Protein AF-K9WZH9-F1 (afdb_monomer_lite)

Foldseek 3Di:
DQLLLQLLLLLLCVLLVVPPDCCVPPQLVVLSVQLLVCCCVPPVVLSVVSNVLSVDPPNQSVNSSVSLVVVCVVDVSSVVSSSSSSVVQVVDVVSVVVSVVVVVVSVCVPDDDDDDPPDDDPPDDD

Radius of gyration: 16.04 Å; chains: 1; bounding box: 48×29×48 Å

Organism: NCBI:txid56107

Secondary structure (DSSP, 8-state):
--HHHHHHHHHHHHHTT--TTGGG-HHHHHHHHHHHHHHHHH-HHHHHHHHHHHS-TTS-HHHHHHHHHHHHHH-HHHHHHHHHHHHHHHHSHHHHHHHHHHHHHHHHTTS-S-------------

Sequence (126 aa):
MEPLTAGAIAFTIWLGGKILDWSTDKAFDTASERVMQLLKQKSPDTAKALTAAAEREDIGEAVLVEEVKKAAATDPDIQAAVEALGQTVNQNPELEKQLTTVIENWKGINIKGGINTFNNSPITFN

pLDDT: mean 75.27, std 16.5, range [32.91, 92.38]

Structure (mmCIF, N/CA/C/O backbone):
data_AF-K9WZH9-F1
#
_entry.id   AF-K9WZH9-F1
#
loop_
_atom_site.group_PDB
_atom_site.id
_atom_site.type_symbol
_atom_site.label_atom_id
_atom_site.label_alt_id
_atom_site.label_comp_id
_atom_site.label_asym_id
_atom_site.label_entity_id
_atom_site.label_seq_id
_atom_site.pdbx_PDB_ins_code
_atom_site.Cartn_x
_atom_site.Cartn_y
_atom_site.Cartn_z
_atom_site.occupancy
_atom_site.B_iso_or_equiv
_atom_site.auth_seq_id
_atom_site.auth_comp_id
_atom_site.auth_asym_id
_atom_site.auth_atom_id
_atom_site.pdbx_PDB_model_num
ATOM 1 N N . MET A 1 1 ? -3.745 3.220 -12.167 1.00 74.69 1 MET A N 1
ATOM 2 C CA . MET A 1 1 ? -4.075 1.885 -11.581 1.00 74.69 1 MET A CA 1
ATOM 3 C C . MET A 1 1 ? -5.178 2.025 -10.524 1.00 74.69 1 MET A C 1
ATOM 5 O O . MET A 1 1 ? -5.372 3.139 -10.052 1.00 74.69 1 MET A O 1
ATOM 9 N N . GLU A 1 2 ? -5.902 0.964 -10.125 1.00 88.62 2 GLU A N 1
ATOM 10 C CA . GLU A 1 2 ? -6.791 1.050 -8.944 1.00 88.62 2 GLU A CA 1
ATOM 11 C C . GLU A 1 2 ? -5.989 1.440 -7.685 1.00 88.62 2 GLU A C 1
ATOM 13 O O . GLU A 1 2 ? -4.941 0.830 -7.454 1.00 88.62 2 GLU A O 1
ATOM 18 N N . PRO A 1 3 ? -6.454 2.399 -6.857 1.00 86.62 3 PRO A N 1
ATOM 19 C CA . PRO A 1 3 ? -5.699 2.882 -5.697 1.00 86.62 3 PRO A CA 1
ATOM 20 C C . PRO A 1 3 ? -5.340 1.773 -4.708 1.00 86.62 3 PRO A C 1
ATOM 22 O O . PRO A 1 3 ? -4.196 1.679 -4.285 1.00 86.62 3 PRO A O 1
ATOM 25 N N . LEU A 1 4 ? -6.274 0.871 -4.397 1.00 88.38 4 LEU A N 1
ATOM 26 C CA . LEU A 1 4 ? -6.009 -0.240 -3.482 1.00 88.38 4 LEU A CA 1
ATOM 27 C C . LEU A 1 4 ? -4.904 -1.171 -4.008 1.00 88.38 4 LEU A C 1
ATOM 29 O O . LEU A 1 4 ? -4.035 -1.602 -3.257 1.00 88.38 4 LEU A O 1
ATOM 33 N N . THR A 1 5 ? -4.916 -1.462 -5.311 1.00 87.44 5 THR A N 1
ATOM 34 C CA . THR A 1 5 ? -3.906 -2.317 -5.948 1.00 87.44 5 THR A CA 1
ATOM 35 C C . THR A 1 5 ? -2.549 -1.614 -6.007 1.00 87.44 5 THR A C 1
ATOM 37 O O . THR A 1 5 ? -1.542 -2.224 -5.658 1.00 87.44 5 THR A O 1
ATOM 40 N N . ALA A 1 6 ? -2.517 -0.330 -6.377 1.00 88.50 6 ALA A N 1
ATOM 41 C CA . ALA A 1 6 ? -1.289 0.463 -6.389 1.00 88.50 6 ALA A CA 1
ATOM 42 C C . ALA A 1 6 ? -0.667 0.553 -4.990 1.00 88.50 6 ALA A C 1
ATOM 44 O O . ALA A 1 6 ? 0.526 0.313 -4.825 1.00 88.50 6 ALA A O 1
ATOM 45 N N . GLY A 1 7 ? -1.495 0.821 -3.981 1.00 88.69 7 GLY A N 1
ATOM 46 C CA . GLY A 1 7 ? -1.080 0.897 -2.589 1.00 88.69 7 GLY A CA 1
ATOM 47 C C . GLY A 1 7 ? -0.602 -0.436 -2.035 1.00 88.69 7 GLY A C 1
ATOM 48 O O . GLY A 1 7 ? 0.410 -0.468 -1.350 1.00 88.69 7 GLY A O 1
ATOM 49 N N . ALA A 1 8 ? -1.265 -1.550 -2.355 1.00 89.25 8 ALA A N 1
ATOM 50 C CA . ALA A 1 8 ? -0.831 -2.865 -1.887 1.00 89.25 8 ALA A CA 1
ATOM 51 C C . ALA A 1 8 ? 0.537 -3.249 -2.469 1.00 89.25 8 ALA A C 1
ATOM 53 O O . ALA A 1 8 ? 1.418 -3.687 -1.737 1.00 89.25 8 ALA A O 1
ATOM 54 N N . ILE A 1 9 ? 0.736 -3.017 -3.769 1.00 86.50 9 ILE A N 1
ATOM 55 C CA . ILE A 1 9 ? 2.011 -3.260 -4.453 1.00 86.50 9 ILE A CA 1
ATOM 56 C C . ILE A 1 9 ? 3.104 -2.362 -3.876 1.00 86.50 9 ILE A C 1
ATOM 58 O O . ILE A 1 9 ? 4.174 -2.849 -3.518 1.00 86.50 9 ILE A O 1
ATOM 62 N N . ALA A 1 10 ? 2.826 -1.067 -3.732 1.00 86.38 10 ALA A N 1
ATOM 63 C CA . ALA A 1 10 ? 3.760 -0.124 -3.139 1.00 86.38 10 ALA A CA 1
ATOM 64 C C . ALA A 1 10 ? 4.091 -0.501 -1.683 1.00 86.38 10 ALA A C 1
ATOM 66 O O . ALA A 1 10 ? 5.244 -0.561 -1.281 1.00 86.38 10 ALA A O 1
ATOM 67 N N . PHE A 1 11 ? 3.117 -0.886 -0.875 1.00 88.31 11 PHE A N 1
ATOM 68 C CA . PHE A 1 11 ? 3.411 -1.333 0.479 1.00 88.31 11 PHE A CA 1
ATOM 69 C C . PHE A 1 11 ? 4.297 -2.591 0.494 1.00 88.31 11 PHE A C 1
ATOM 71 O O . PHE A 1 11 ? 5.262 -2.660 1.250 1.00 88.31 11 PHE A O 1
ATOM 78 N N . THR A 1 12 ? 4.043 -3.564 -0.385 1.00 84.81 12 THR A N 1
ATOM 79 C CA . THR A 1 12 ? 4.868 -4.775 -0.506 1.00 84.81 12 THR A CA 1
ATOM 80 C C . THR A 1 12 ? 6.312 -4.477 -0.911 1.00 84.81 12 THR A C 1
ATOM 82 O O . THR A 1 12 ? 7.236 -5.018 -0.306 1.00 84.81 12 THR A O 1
ATOM 85 N N . ILE A 1 13 ? 6.529 -3.620 -1.912 1.00 79.75 13 ILE A N 1
ATOM 86 C CA . ILE A 1 13 ? 7.887 -3.248 -2.335 1.00 79.75 13 ILE A CA 1
ATOM 87 C C . ILE A 1 13 ? 8.584 -2.485 -1.190 1.00 79.75 13 ILE A C 1
ATOM 89 O O . ILE A 1 13 ? 9.766 -2.731 -0.947 1.00 79.75 13 ILE A O 1
ATOM 93 N N . TRP A 1 14 ? 7.848 -1.652 -0.431 1.00 83.25 14 TRP A N 1
ATOM 94 C CA . TRP A 1 14 ? 8.348 -0.950 0.764 1.00 83.25 14 TRP A CA 1
ATOM 95 C C . TRP A 1 14 ? 8.838 -1.904 1.839 1.00 83.25 14 TRP A C 1
ATOM 97 O O . TRP A 1 14 ? 9.961 -1.765 2.321 1.00 83.25 14 TRP A O 1
ATOM 107 N N . LEU A 1 15 ? 8.053 -2.938 2.130 1.00 80.31 15 LEU A N 1
ATOM 108 C CA . LEU A 1 15 ? 8.447 -3.980 3.072 1.00 80.31 15 LEU A CA 1
ATOM 109 C C . LEU A 1 15 ? 9.697 -4.743 2.638 1.00 80.31 15 LEU A C 1
ATOM 111 O O . LEU A 1 15 ? 10.517 -5.084 3.484 1.00 80.31 15 LEU A O 1
ATOM 115 N N . GLY A 1 16 ? 9.849 -4.995 1.338 1.00 75.38 16 GLY A N 1
ATOM 116 C CA . GLY A 1 16 ? 11.018 -5.678 0.786 1.00 75.38 16 GLY A CA 1
ATOM 117 C C . GLY A 1 16 ? 12.281 -4.813 0.703 1.00 75.38 16 GLY A C 1
ATOM 118 O O . GLY A 1 16 ? 13.306 -5.301 0.235 1.00 75.38 16 GLY A O 1
ATOM 119 N N . GLY A 1 17 ? 12.226 -3.528 1.078 1.00 70.81 17 GLY A N 1
ATOM 120 C CA . GLY A 1 17 ? 13.379 -2.619 1.053 1.00 70.81 17 GLY A CA 1
ATOM 121 C C . GLY A 1 17 ? 13.975 -2.362 -0.340 1.00 70.81 17 GLY A C 1
ATOM 122 O O . GLY A 1 17 ? 15.058 -1.792 -0.449 1.00 70.81 17 GLY A O 1
ATOM 123 N N . LYS A 1 18 ? 13.292 -2.754 -1.424 1.00 65.12 18 LYS A N 1
ATOM 124 C CA . LYS A 1 18 ? 13.807 -2.739 -2.813 1.00 65.12 18 LYS A CA 1
ATOM 125 C C . LYS A 1 18 ? 13.919 -1.349 -3.455 1.00 65.12 18 LYS A C 1
ATOM 127 O O . LYS A 1 18 ? 13.977 -1.229 -4.676 1.00 65.12 18 LYS A O 1
ATOM 132 N N . ILE A 1 19 ? 13.826 -0.285 -2.670 1.00 61.78 19 ILE A N 1
ATOM 133 C CA . ILE A 1 19 ? 13.227 0.941 -3.179 1.00 61.78 19 ILE A CA 1
ATOM 134 C C . ILE A 1 19 ? 13.767 2.138 -2.394 1.00 61.78 19 ILE A C 1
ATOM 136 O O . ILE A 1 19 ? 13.144 2.710 -1.511 1.00 61.78 19 ILE A O 1
ATOM 140 N N . LEU A 1 20 ? 15.029 2.451 -2.699 1.00 53.09 20 LEU A N 1
ATOM 141 C CA . LEU A 1 20 ? 15.783 3.552 -2.094 1.00 53.09 20 LEU A CA 1
ATOM 142 C C . LEU A 1 20 ? 15.333 4.943 -2.587 1.00 53.09 20 LEU A C 1
ATOM 144 O O . LEU A 1 20 ? 15.572 5.919 -1.885 1.00 53.09 20 LEU A O 1
ATOM 148 N N . ASP A 1 21 ? 14.706 5.060 -3.766 1.00 60.97 21 ASP A N 1
ATOM 149 C CA . ASP A 1 21 ? 14.412 6.373 -4.377 1.00 60.97 21 ASP A CA 1
ATOM 150 C C . ASP A 1 21 ? 13.100 7.008 -3.881 1.00 60.97 21 ASP A C 1
ATOM 152 O O . ASP A 1 21 ? 13.069 8.168 -3.482 1.00 60.97 21 ASP A O 1
ATOM 156 N N . TRP A 1 22 ? 12.007 6.253 -3.829 1.00 63.72 22 TRP A N 1
ATOM 157 C CA . TRP A 1 22 ? 10.686 6.732 -3.388 1.00 63.72 22 TRP A CA 1
ATOM 158 C C . TRP A 1 22 ? 10.515 6.948 -1.863 1.00 63.72 22 TRP A C 1
ATOM 160 O O . TRP A 1 22 ? 9.613 7.669 -1.450 1.00 63.72 22 TRP A O 1
ATOM 170 N N . SER A 1 23 ? 11.379 6.367 -1.017 1.00 55.59 23 SER A N 1
ATOM 171 C CA . SER A 1 23 ? 11.328 6.445 0.451 1.00 55.59 23 SER A CA 1
ATOM 172 C C . SER A 1 23 ? 11.907 7.769 0.939 1.00 55.59 23 SER A C 1
ATOM 174 O O . SER A 1 23 ? 11.891 8.086 2.122 1.00 55.59 23 SER A O 1
ATOM 176 N N . THR A 1 24 ? 12.436 8.573 0.014 1.00 62.62 24 THR A N 1
ATOM 177 C CA . THR A 1 24 ? 12.754 9.975 0.263 1.00 62.62 24 THR A CA 1
ATOM 178 C C . THR A 1 24 ? 11.492 10.846 0.320 1.00 62.62 24 THR A C 1
ATOM 180 O O . THR A 1 24 ? 11.540 11.942 0.889 1.00 62.62 24 THR A O 1
ATOM 183 N N . ASP A 1 25 ? 10.347 10.366 -0.189 1.00 72.50 25 ASP A N 1
ATOM 184 C CA . ASP A 1 25 ? 9.062 11.044 -0.048 1.00 72.50 25 ASP A CA 1
ATOM 185 C C . ASP A 1 25 ? 8.460 10.768 1.340 1.00 72.50 25 ASP A C 1
ATOM 187 O O . ASP A 1 25 ? 7.934 9.694 1.638 1.00 72.50 25 ASP A O 1
ATOM 191 N N . LYS A 1 26 ? 8.510 11.783 2.210 1.00 77.50 26 LYS A N 1
ATOM 192 C CA . LYS A 1 26 ? 7.967 11.701 3.574 1.00 77.50 26 LYS A CA 1
ATOM 193 C C . LYS A 1 26 ? 6.484 11.339 3.613 1.00 77.50 26 LYS A C 1
ATOM 195 O O . LYS A 1 26 ? 6.051 10.734 4.594 1.00 77.50 26 LYS A O 1
ATOM 200 N N . ALA A 1 27 ? 5.696 11.740 2.614 1.00 80.38 27 ALA A N 1
ATOM 201 C CA . ALA A 1 27 ? 4.274 11.417 2.579 1.00 80.38 27 ALA A CA 1
ATOM 202 C C . ALA A 1 27 ? 4.070 9.924 2.304 1.00 80.38 27 ALA A C 1
ATOM 204 O O . ALA A 1 27 ? 3.218 9.295 2.933 1.00 80.38 27 ALA A O 1
ATOM 205 N N . PHE A 1 28 ? 4.897 9.353 1.427 1.00 81.81 28 PHE A N 1
ATOM 206 C CA . PHE A 1 28 ? 4.903 7.924 1.144 1.00 81.81 28 PHE A CA 1
ATOM 207 C C . PHE A 1 28 ? 5.345 7.097 2.359 1.00 81.81 28 PHE A C 1
ATOM 209 O O . PHE A 1 28 ? 4.658 6.143 2.733 1.00 81.81 28 PHE A O 1
ATOM 216 N N . ASP A 1 29 ? 6.434 7.495 3.021 1.00 81.94 29 ASP A N 1
ATOM 217 C CA . ASP A 1 29 ? 6.931 6.809 4.221 1.00 81.94 29 ASP A CA 1
ATOM 218 C C . ASP A 1 29 ? 5.908 6.872 5.363 1.00 81.94 29 ASP A C 1
ATOM 220 O O . ASP A 1 29 ? 5.554 5.845 5.939 1.00 81.94 29 ASP A O 1
ATOM 224 N N . THR A 1 30 ? 5.329 8.049 5.623 1.00 85.69 30 THR A N 1
ATOM 225 C CA . THR A 1 30 ? 4.302 8.214 6.669 1.00 85.69 30 THR A CA 1
ATOM 226 C C . THR A 1 30 ? 3.065 7.356 6.384 1.00 85.69 30 THR A C 1
ATOM 228 O O . THR A 1 30 ? 2.506 6.738 7.293 1.00 85.69 30 THR A O 1
ATOM 231 N N . ALA A 1 31 ? 2.620 7.300 5.125 1.00 85.88 31 ALA A N 1
ATOM 232 C CA . ALA A 1 31 ? 1.481 6.478 4.728 1.00 85.88 31 ALA A CA 1
ATOM 233 C C . ALA A 1 31 ? 1.788 4.976 4.870 1.00 85.88 31 ALA A C 1
ATOM 235 O O . ALA A 1 31 ? 0.964 4.228 5.399 1.00 85.88 31 ALA A O 1
ATOM 236 N N . SER A 1 32 ? 2.988 4.543 4.482 1.00 85.38 32 SER A N 1
ATOM 237 C CA . SER A 1 32 ? 3.436 3.151 4.610 1.00 85.38 32 SER A CA 1
ATOM 238 C C . SER A 1 32 ? 3.564 2.725 6.075 1.00 85.38 32 SER A C 1
ATOM 240 O O . SER A 1 32 ? 3.042 1.679 6.475 1.00 85.38 32 SER A O 1
ATOM 242 N N . GLU A 1 33 ? 4.161 3.568 6.920 1.00 87.44 33 GLU A N 1
ATOM 243 C CA . GLU A 1 33 ? 4.214 3.349 8.365 1.00 87.44 33 GLU A CA 1
ATOM 244 C C . GLU A 1 33 ? 2.814 3.260 8.973 1.00 87.44 33 GLU A C 1
ATOM 246 O O . GLU A 1 33 ? 2.565 2.417 9.839 1.00 87.44 33 GLU A O 1
ATOM 251 N N . ARG A 1 34 ? 1.870 4.086 8.504 1.00 88.69 34 ARG A N 1
ATOM 252 C CA . ARG A 1 34 ? 0.485 4.051 8.978 1.00 88.69 34 ARG A CA 1
ATOM 253 C C . ARG A 1 34 ? -0.197 2.725 8.650 1.00 88.69 34 ARG A C 1
ATOM 255 O O . ARG A 1 34 ? -0.852 2.169 9.535 1.00 88.69 34 ARG A O 1
ATOM 262 N N . VAL A 1 35 ? -0.012 2.197 7.437 1.00 88.31 35 VAL A N 1
ATOM 263 C CA . VAL A 1 35 ? -0.505 0.864 7.045 1.00 88.31 35 VAL A CA 1
ATOM 264 C C . VAL A 1 35 ? 0.092 -0.208 7.960 1.00 88.31 35 VAL A C 1
ATOM 266 O O . VAL A 1 35 ? -0.645 -1.015 8.526 1.00 88.31 35 VAL A O 1
ATOM 269 N N . MET A 1 36 ? 1.408 -0.176 8.194 1.00 89.06 36 MET A N 1
ATOM 270 C CA . MET A 1 36 ? 2.083 -1.127 9.083 1.00 89.06 36 MET A CA 1
ATOM 271 C C . MET A 1 36 ? 1.599 -1.034 10.539 1.00 89.06 36 MET A C 1
ATOM 273 O O . MET A 1 36 ? 1.421 -2.055 11.203 1.00 89.06 36 MET A O 1
ATOM 277 N N . GLN A 1 37 ? 1.368 0.171 11.062 1.00 90.81 37 GLN A N 1
ATOM 278 C CA . GLN A 1 37 ? 0.828 0.355 12.411 1.00 90.81 37 GLN A CA 1
ATOM 279 C C . GLN A 1 37 ? -0.590 -0.204 12.537 1.00 90.81 37 GLN A C 1
ATOM 281 O O . GLN A 1 37 ? -0.886 -0.887 13.518 1.00 90.81 37 GLN A O 1
ATOM 286 N N . LEU A 1 38 ? -1.452 0.050 11.549 1.00 90.38 38 LEU A N 1
ATOM 287 C CA . LEU A 1 38 ? -2.812 -0.489 11.527 1.00 90.38 38 LEU A CA 1
ATOM 288 C C . LEU A 1 38 ? -2.802 -2.013 11.443 1.00 90.38 38 LEU A C 1
ATOM 290 O O . LEU A 1 38 ? -3.497 -2.661 12.221 1.00 90.38 38 LEU A O 1
ATOM 294 N N . LEU A 1 39 ? -1.945 -2.588 10.595 1.00 88.25 39 LEU A N 1
ATOM 295 C CA . LEU A 1 39 ? -1.724 -4.030 10.548 1.00 88.25 39 LEU A CA 1
ATOM 296 C C . LEU A 1 39 ? -1.278 -4.560 11.913 1.00 88.25 39 LEU A C 1
ATOM 298 O O . LEU A 1 39 ? -1.888 -5.483 12.428 1.00 88.25 39 LEU A O 1
ATOM 302 N N . LYS A 1 40 ? -0.289 -3.951 12.575 1.00 89.31 40 LYS A N 1
ATOM 303 C CA . LYS A 1 40 ? 0.147 -4.389 13.916 1.00 89.31 40 LYS A CA 1
ATOM 304 C C . LYS A 1 40 ? -0.955 -4.288 14.975 1.00 89.31 40 LYS A C 1
ATOM 306 O O . LYS A 1 40 ? -0.982 -5.102 15.894 1.00 89.31 40 LYS A O 1
ATOM 311 N N . GLN A 1 41 ? -1.840 -3.300 14.866 1.00 90.06 41 GLN A N 1
ATOM 312 C CA . GLN A 1 41 ? -2.901 -3.049 15.840 1.00 90.06 41 GLN A CA 1
ATOM 313 C C . GLN A 1 41 ? -4.129 -3.944 15.629 1.00 90.06 41 GLN A C 1
ATOM 315 O O . GLN A 1 41 ? -4.723 -4.406 16.602 1.00 90.06 41 GLN A O 1
ATOM 320 N N . LYS A 1 42 ? -4.533 -4.154 14.374 1.00 87.06 42 LYS A N 1
ATOM 321 C CA . LYS A 1 42 ? -5.786 -4.828 13.996 1.00 87.06 42 LYS A CA 1
ATOM 322 C C . LYS A 1 42 ? -5.570 -6.258 13.503 1.00 87.06 42 LYS A C 1
ATOM 324 O O . LYS A 1 42 ? -6.443 -7.104 13.667 1.00 87.06 42 LYS A O 1
ATOM 329 N N . SER A 1 43 ? -4.409 -6.537 12.920 1.00 83.94 43 SER A N 1
ATOM 330 C CA . SER A 1 43 ? -4.063 -7.824 12.305 1.00 83.94 43 SER A CA 1
ATOM 331 C C . SER A 1 43 ? -2.593 -8.186 12.581 1.00 83.94 43 SER A C 1
ATOM 333 O O . SER A 1 43 ? -1.788 -8.290 11.650 1.00 83.94 43 SER A O 1
ATOM 335 N N . PRO A 1 44 ? -2.203 -8.350 13.863 1.00 84.00 44 PRO A N 1
ATOM 336 C CA . PRO A 1 44 ? -0.809 -8.566 14.255 1.00 84.00 44 PRO A CA 1
ATOM 337 C C . PRO A 1 44 ? -0.197 -9.819 13.619 1.00 84.00 44 PRO A C 1
ATOM 339 O O . PRO A 1 44 ? 1.002 -9.836 13.338 1.00 84.00 44 PRO A O 1
ATOM 342 N N . ASP A 1 45 ? -1.003 -10.850 13.364 1.00 83.75 45 ASP A N 1
ATOM 343 C CA . ASP A 1 45 ? -0.576 -12.057 12.655 1.00 83.75 45 ASP A CA 1
ATOM 344 C C . ASP A 1 45 ? -0.236 -11.762 11.192 1.00 83.75 45 ASP A C 1
ATOM 346 O O . ASP A 1 45 ? 0.821 -12.173 10.716 1.00 83.75 45 ASP A O 1
ATOM 350 N N . THR A 1 46 ? -1.060 -10.965 10.504 1.00 83.44 46 THR A N 1
ATOM 351 C CA . THR A 1 46 ? -0.789 -10.515 9.132 1.00 83.44 46 THR A CA 1
ATOM 352 C C . THR A 1 46 ? 0.439 -9.617 9.076 1.00 83.44 46 THR A C 1
ATOM 354 O O . THR A 1 46 ? 1.271 -9.796 8.197 1.00 83.44 46 THR A O 1
ATOM 357 N N . ALA A 1 47 ? 0.618 -8.707 10.041 1.00 86.25 47 ALA A N 1
ATOM 358 C CA . ALA A 1 47 ? 1.817 -7.873 10.129 1.00 86.25 47 ALA A CA 1
ATOM 359 C C . ALA A 1 47 ? 3.094 -8.722 10.251 1.00 86.25 47 ALA A C 1
ATOM 361 O O . ALA A 1 47 ? 4.063 -8.490 9.532 1.00 86.25 47 ALA A O 1
ATOM 362 N N . LYS A 1 48 ? 3.083 -9.738 11.126 1.00 84.50 48 LYS A N 1
ATOM 363 C CA . LYS A 1 48 ? 4.208 -10.672 11.283 1.00 84.50 48 LYS A CA 1
ATOM 364 C C . LYS A 1 48 ? 4.444 -11.498 10.025 1.00 84.50 48 LYS A C 1
ATOM 366 O O . LYS A 1 48 ? 5.594 -11.654 9.631 1.00 84.50 48 LYS A O 1
ATOM 371 N N . ALA A 1 49 ? 3.380 -12.010 9.408 1.00 82.88 49 ALA A N 1
ATOM 372 C CA . ALA A 1 49 ? 3.472 -12.779 8.174 1.00 82.88 49 ALA A CA 1
ATOM 373 C C . ALA A 1 49 ? 4.065 -11.934 7.040 1.00 82.88 49 ALA A C 1
ATOM 375 O O . ALA A 1 49 ? 4.974 -12.398 6.368 1.00 82.88 49 ALA A O 1
ATOM 376 N N . LEU A 1 50 ? 3.624 -10.681 6.892 1.00 82.00 50 LEU A N 1
ATOM 377 C CA . LEU A 1 50 ? 4.142 -9.720 5.917 1.00 82.00 50 LEU A CA 1
ATOM 378 C C . LEU A 1 50 ? 5.618 -9.398 6.139 1.00 82.00 5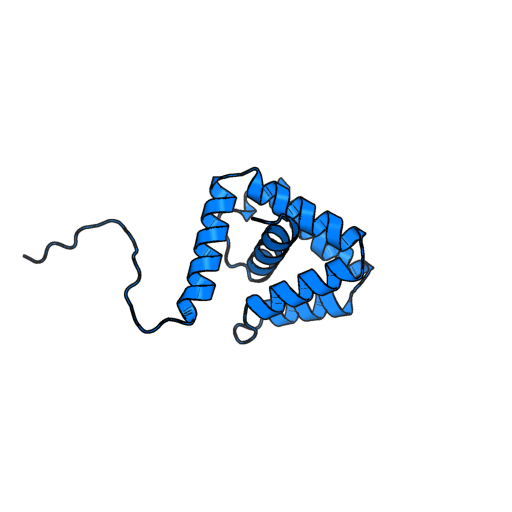0 LEU A C 1
ATOM 380 O O . LEU A 1 50 ? 6.383 -9.432 5.184 1.00 82.00 50 LEU A O 1
ATOM 384 N N . THR A 1 51 ? 6.036 -9.118 7.377 1.00 80.38 51 THR A N 1
ATOM 385 C CA . THR A 1 51 ? 7.452 -8.861 7.680 1.00 80.38 51 THR A CA 1
ATOM 386 C C . THR A 1 51 ? 8.306 -10.101 7.425 1.00 80.38 51 THR A C 1
ATOM 388 O O . THR A 1 51 ? 9.287 -10.019 6.696 1.00 80.38 51 THR A O 1
ATOM 391 N N . ALA A 1 52 ? 7.893 -11.263 7.936 1.00 79.56 52 ALA A N 1
ATOM 392 C CA . ALA A 1 52 ? 8.627 -12.510 7.738 1.00 79.56 52 ALA A CA 1
ATOM 393 C C . ALA A 1 52 ? 8.695 -12.917 6.261 1.00 79.56 52 ALA A C 1
ATOM 395 O O . ALA A 1 52 ? 9.676 -13.509 5.825 1.00 79.56 52 ALA A O 1
ATOM 396 N N . ALA A 1 53 ? 7.654 -12.616 5.486 1.00 73.69 53 ALA A N 1
ATOM 397 C CA . ALA A 1 53 ? 7.628 -12.900 4.064 1.00 73.69 53 ALA A CA 1
ATOM 398 C C . ALA A 1 53 ? 8.387 -11.868 3.227 1.00 73.69 53 ALA A C 1
ATOM 400 O O . ALA A 1 53 ? 8.946 -12.236 2.204 1.00 73.69 53 ALA A O 1
ATOM 401 N N . ALA A 1 54 ? 8.495 -10.619 3.677 1.00 70.88 54 ALA A N 1
ATOM 402 C CA . ALA A 1 54 ? 9.370 -9.633 3.051 1.00 70.88 54 ALA A CA 1
ATOM 403 C C . ALA A 1 54 ? 10.862 -9.961 3.247 1.00 70.88 54 ALA A C 1
ATOM 405 O O . ALA A 1 54 ? 11.668 -9.690 2.363 1.00 70.88 54 ALA A O 1
ATOM 406 N N . GLU A 1 55 ? 11.227 -10.591 4.369 1.00 70.50 55 GLU A N 1
ATOM 407 C CA . GLU A 1 55 ? 12.589 -11.093 4.620 1.00 70.50 55 GLU A CA 1
ATOM 408 C C . GLU A 1 55 ? 12.921 -12.366 3.823 1.00 70.50 55 GLU A C 1
ATOM 410 O O . GLU A 1 55 ? 14.083 -12.765 3.724 1.00 70.50 55 GLU A O 1
ATOM 415 N N . ARG A 1 56 ? 11.906 -13.028 3.258 1.00 65.38 56 ARG A N 1
ATOM 416 C CA . ARG A 1 56 ? 12.050 -14.285 2.528 1.00 65.38 56 ARG A CA 1
ATOM 417 C C . ARG A 1 56 ? 11.939 -14.048 1.033 1.00 65.38 56 ARG A C 1
ATOM 419 O O . ARG A 1 56 ? 10.849 -13.939 0.487 1.00 65.38 56 ARG A O 1
ATOM 426 N N . GLU A 1 57 ? 13.080 -14.088 0.355 1.00 59.81 57 GLU A N 1
ATOM 427 C CA . GLU A 1 57 ? 13.160 -13.964 -1.107 1.00 59.81 57 GLU A CA 1
ATOM 428 C C . GLU A 1 57 ? 12.401 -15.088 -1.854 1.00 59.81 57 GLU A C 1
ATOM 430 O O . GLU A 1 57 ? 12.093 -14.946 -3.035 1.00 59.81 57 GLU A O 1
ATOM 435 N N . ASP A 1 58 ? 12.056 -16.194 -1.169 1.00 59.16 58 ASP A N 1
ATOM 436 C CA . ASP A 1 58 ? 11.245 -17.290 -1.722 1.0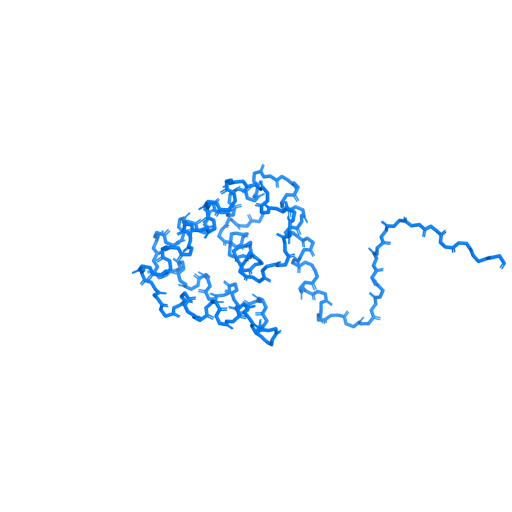0 59.16 58 ASP A CA 1
ATOM 437 C C . ASP A 1 58 ? 9.738 -16.994 -1.770 1.00 59.16 58 ASP A C 1
ATOM 439 O O . ASP A 1 58 ? 9.011 -17.626 -2.542 1.00 59.16 58 ASP A O 1
ATOM 443 N N . ILE A 1 59 ? 9.256 -16.035 -0.970 1.00 61.84 59 ILE A N 1
ATOM 444 C CA . ILE A 1 59 ? 7.843 -15.666 -0.957 1.00 61.84 59 ILE A CA 1
ATOM 445 C C . ILE A 1 59 ? 7.627 -14.587 -2.014 1.00 61.84 59 ILE A C 1
ATOM 447 O O . ILE A 1 59 ? 7.968 -13.421 -1.837 1.00 61.84 59 ILE A O 1
ATOM 451 N N . GLY A 1 60 ? 7.059 -15.007 -3.146 1.00 68.25 60 GLY A N 1
ATOM 452 C CA . GLY A 1 60 ? 6.835 -14.129 -4.289 1.00 68.25 60 GLY A CA 1
ATOM 453 C C . GLY A 1 60 ? 6.012 -12.892 -3.926 1.00 68.25 60 GLY A C 1
ATOM 454 O O . GLY A 1 60 ? 5.003 -12.983 -3.224 1.00 68.25 60 GLY A O 1
ATOM 455 N N . GLU A 1 61 ? 6.402 -11.737 -4.466 1.00 73.81 61 GLU A N 1
ATOM 456 C CA . GLU A 1 61 ? 5.785 -10.440 -4.161 1.00 73.81 61 GLU A CA 1
ATOM 457 C C . GLU A 1 61 ? 4.269 -10.412 -4.429 1.00 73.81 61 GLU A C 1
ATOM 459 O O . GLU A 1 61 ? 3.521 -9.736 -3.729 1.00 73.81 61 GLU A O 1
ATOM 464 N N . ALA A 1 62 ? 3.777 -11.216 -5.376 1.00 75.81 62 ALA A N 1
ATOM 465 C CA . ALA A 1 62 ? 2.345 -11.373 -5.631 1.00 75.81 62 ALA A CA 1
ATOM 466 C C . ALA A 1 62 ? 1.566 -11.926 -4.420 1.00 75.81 62 ALA A C 1
ATOM 468 O O . ALA A 1 62 ? 0.435 -11.507 -4.178 1.00 75.81 62 ALA A O 1
ATOM 469 N N . VAL A 1 63 ? 2.170 -12.833 -3.644 1.00 80.25 63 VAL A N 1
ATOM 470 C CA . VAL A 1 63 ? 1.559 -13.400 -2.431 1.00 80.25 63 VAL A CA 1
ATOM 471 C C . VAL A 1 63 ? 1.450 -12.326 -1.356 1.00 80.25 63 VAL A C 1
ATOM 473 O O . VAL A 1 63 ? 0.402 -12.175 -0.738 1.00 80.25 63 VAL A O 1
ATOM 476 N N . LEU A 1 64 ? 2.505 -11.529 -1.181 1.00 81.75 64 LEU A N 1
ATOM 477 C CA . LEU A 1 64 ? 2.509 -10.407 -0.245 1.00 81.75 64 LEU A CA 1
ATOM 478 C C . LEU A 1 64 ? 1.425 -9.378 -0.592 1.00 81.75 64 LEU A C 1
ATOM 480 O O . LEU A 1 64 ? 0.697 -8.936 0.294 1.00 81.75 64 LEU A O 1
ATOM 484 N N . VAL A 1 65 ? 1.269 -9.043 -1.875 1.00 85.81 65 VAL A N 1
ATOM 485 C CA . VAL A 1 65 ? 0.218 -8.125 -2.343 1.00 85.81 65 VAL A CA 1
ATOM 486 C C . VAL A 1 65 ? -1.177 -8.671 -2.043 1.00 85.81 65 VAL A C 1
ATOM 488 O O . VAL A 1 65 ? -2.046 -7.926 -1.588 1.00 85.81 65 VAL A O 1
ATOM 491 N N . GLU A 1 66 ? -1.409 -9.965 -2.269 1.00 85.50 66 GLU A N 1
ATOM 492 C CA . GLU A 1 66 ? -2.682 -10.607 -1.928 1.00 85.50 66 GLU A CA 1
ATOM 493 C C . GLU A 1 66 ? -2.968 -10.565 -0.423 1.00 85.50 66 GLU A C 1
ATOM 4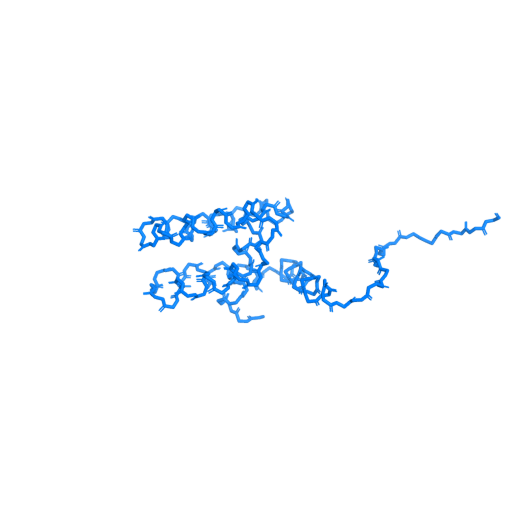95 O O . GLU A 1 66 ? -4.094 -10.264 -0.030 1.00 85.50 66 GLU A O 1
ATOM 500 N N . GLU A 1 67 ? -1.969 -10.804 0.427 1.00 85.81 67 GLU A N 1
ATOM 501 C CA . GLU A 1 67 ? -2.134 -10.747 1.885 1.00 85.81 67 GLU A CA 1
ATOM 502 C C . GLU A 1 67 ? -2.489 -9.333 2.368 1.00 85.81 67 GLU A C 1
ATOM 504 O O . GLU A 1 67 ? -3.384 -9.169 3.201 1.00 85.81 67 GLU A O 1
ATOM 509 N N . VAL A 1 68 ? -1.876 -8.296 1.786 1.00 86.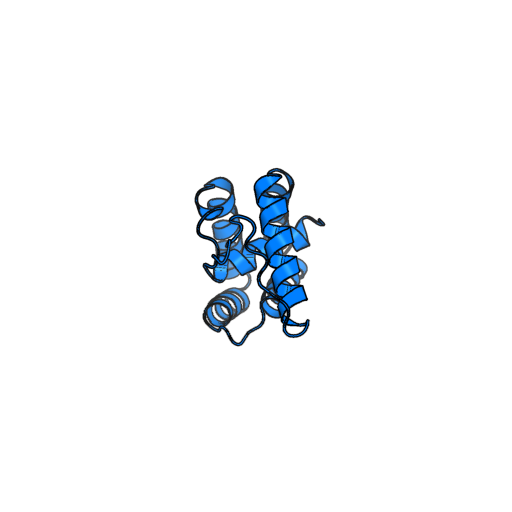75 68 VAL A N 1
ATOM 510 C CA . VAL A 1 68 ? -2.241 -6.895 2.064 1.00 86.75 68 VAL A CA 1
ATOM 511 C C . VAL A 1 68 ? -3.680 -6.618 1.639 1.00 86.75 68 VAL A C 1
ATOM 513 O O . VAL A 1 68 ? -4.447 -6.021 2.395 1.00 86.75 68 VAL A O 1
ATOM 516 N N . LYS A 1 69 ? -4.086 -7.089 0.454 1.00 88.75 69 LYS A N 1
ATOM 517 C CA . LYS A 1 69 ? -5.460 -6.923 -0.038 1.00 88.75 69 LYS A CA 1
ATOM 518 C C . LYS A 1 69 ? -6.481 -7.671 0.818 1.00 88.75 69 LYS A C 1
ATOM 520 O O . LYS A 1 69 ? -7.564 -7.141 1.042 1.00 88.75 69 LYS A O 1
ATOM 525 N N . LYS A 1 70 ? -6.157 -8.863 1.327 1.00 88.25 70 LYS A N 1
ATOM 526 C CA . LYS A 1 70 ? -7.023 -9.596 2.267 1.00 88.25 70 LYS A CA 1
ATOM 527 C C . LYS A 1 70 ? -7.169 -8.860 3.595 1.00 88.25 70 LYS A C 1
ATOM 529 O O . LYS A 1 70 ? -8.283 -8.768 4.108 1.00 88.25 70 LYS A O 1
ATOM 534 N N . ALA A 1 71 ? -6.076 -8.315 4.130 1.00 87.50 71 ALA A N 1
ATOM 535 C CA . ALA A 1 71 ? -6.125 -7.502 5.343 1.00 87.50 71 ALA A CA 1
ATOM 536 C C . ALA A 1 71 ? -7.004 -6.260 5.138 1.00 87.50 71 ALA A C 1
ATOM 538 O O . ALA A 1 71 ? -7.890 -5.997 5.945 1.00 87.50 71 ALA A O 1
ATOM 539 N N . ALA A 1 72 ? -6.831 -5.567 4.010 1.00 89.06 72 ALA A N 1
ATOM 540 C CA . ALA A 1 72 ? -7.680 -4.448 3.613 1.00 89.06 72 ALA A CA 1
ATOM 541 C C . ALA A 1 72 ? -9.155 -4.853 3.451 1.00 89.06 72 ALA A C 1
ATOM 543 O O . ALA A 1 72 ? -10.039 -4.153 3.921 1.00 89.06 72 ALA A O 1
ATOM 544 N N . ALA A 1 73 ? -9.447 -6.009 2.851 1.00 89.31 73 ALA A N 1
ATOM 545 C CA . ALA A 1 73 ? -10.823 -6.491 2.714 1.00 89.31 73 ALA A CA 1
ATOM 546 C C . ALA A 1 73 ? -11.484 -6.839 4.063 1.00 89.31 73 ALA A C 1
ATOM 548 O O . ALA A 1 73 ? -12.710 -6.881 4.153 1.00 89.31 73 ALA A O 1
ATOM 549 N N . THR A 1 74 ? -10.683 -7.115 5.095 1.00 88.50 74 THR A N 1
ATOM 550 C CA . THR A 1 74 ? -11.163 -7.523 6.423 1.00 88.50 74 THR A CA 1
ATOM 551 C C . THR A 1 74 ? -11.304 -6.339 7.383 1.00 88.50 74 THR A C 1
ATOM 553 O O . THR A 1 74 ? -12.168 -6.375 8.259 1.00 88.50 74 THR A O 1
ATOM 556 N N . ASP A 1 75 ? -10.494 -5.286 7.228 1.00 88.81 75 ASP A N 1
ATOM 557 C CA . ASP A 1 75 ? -10.554 -4.078 8.056 1.00 88.81 75 ASP A CA 1
ATOM 558 C C . ASP A 1 75 ? -10.591 -2.806 7.175 1.00 88.81 75 ASP A C 1
ATOM 560 O O . ASP A 1 75 ? -9.641 -2.530 6.432 1.00 88.81 75 ASP A O 1
ATOM 564 N N . PRO A 1 76 ? -11.665 -1.996 7.269 1.00 89.31 76 PRO A N 1
ATOM 565 C CA . PRO A 1 76 ? -11.836 -0.808 6.436 1.00 89.31 76 PRO A CA 1
ATOM 566 C C . PRO A 1 76 ? -10.814 0.304 6.727 1.00 89.31 76 PRO A C 1
ATOM 568 O O . PRO A 1 76 ? -10.537 1.107 5.837 1.00 89.31 76 PRO A O 1
ATOM 571 N N . ASP A 1 77 ? -10.217 0.357 7.926 1.00 90.50 77 ASP A N 1
ATOM 572 C CA . ASP A 1 77 ? -9.144 1.313 8.227 1.00 90.50 77 ASP A CA 1
ATOM 573 C C . ASP A 1 77 ? -7.867 0.929 7.467 1.00 90.50 77 ASP A C 1
ATOM 575 O O . ASP A 1 77 ? -7.168 1.798 6.938 1.00 90.50 77 ASP A O 1
ATOM 579 N N . ILE A 1 78 ? -7.570 -0.376 7.381 1.00 88.94 78 ILE A N 1
ATOM 580 C CA . ILE A 1 78 ? -6.455 -0.892 6.575 1.00 88.94 78 ILE A CA 1
ATOM 581 C C . ILE A 1 78 ? -6.716 -0.600 5.098 1.00 88.94 78 ILE A C 1
ATOM 583 O O . ILE A 1 78 ? -5.817 -0.107 4.417 1.00 88.94 78 ILE A O 1
ATOM 587 N N . GLN A 1 79 ? -7.940 -0.832 4.611 1.00 92.38 79 GLN A N 1
ATOM 588 C CA . GLN A 1 79 ? -8.308 -0.493 3.236 1.00 92.38 79 GLN A CA 1
ATOM 589 C C . GLN A 1 79 ? -8.050 0.980 2.927 1.00 92.38 79 GLN A C 1
ATOM 591 O O . GLN A 1 79 ? -7.339 1.280 1.970 1.00 92.38 79 GLN A O 1
ATOM 596 N N . ALA A 1 80 ? -8.568 1.888 3.757 1.00 91.44 80 ALA A N 1
ATOM 597 C CA . ALA A 1 80 ? -8.417 3.322 3.547 1.00 91.44 80 ALA A CA 1
ATOM 598 C C . ALA A 1 80 ? -6.943 3.755 3.562 1.00 91.44 80 ALA A C 1
ATOM 600 O O . ALA A 1 80 ? -6.533 4.588 2.754 1.00 91.44 80 ALA A O 1
ATOM 601 N N . ALA A 1 81 ? -6.124 3.176 4.445 1.00 89.75 81 ALA A N 1
ATOM 602 C CA . ALA A 1 81 ? -4.699 3.487 4.514 1.00 89.75 81 ALA A CA 1
ATOM 603 C C . ALA A 1 81 ? -3.926 2.983 3.282 1.00 89.75 81 ALA A C 1
ATOM 605 O O . ALA A 1 81 ? -3.085 3.706 2.745 1.00 89.75 81 ALA A O 1
ATOM 606 N N . VAL A 1 82 ? -4.231 1.774 2.802 1.00 91.44 82 VAL A N 1
ATOM 607 C CA . VAL A 1 82 ? -3.620 1.222 1.584 1.00 91.44 82 VAL A CA 1
ATOM 608 C C . VAL A 1 82 ? -4.077 2.009 0.353 1.00 91.44 82 VAL A C 1
ATOM 610 O O . VAL A 1 82 ? -3.261 2.351 -0.497 1.00 91.44 82 VAL A O 1
ATOM 613 N N . GLU A 1 83 ? -5.355 2.368 0.258 1.00 92.38 83 GLU A N 1
ATOM 614 C CA . GLU A 1 83 ? -5.858 3.223 -0.819 1.00 92.38 83 GLU A CA 1
ATOM 615 C C . GLU A 1 83 ? -5.208 4.605 -0.806 1.00 92.38 83 GLU A C 1
ATOM 617 O O . GLU A 1 83 ? -4.840 5.098 -1.870 1.00 92.38 83 GLU A O 1
ATOM 622 N N . ALA A 1 84 ? -5.018 5.213 0.369 1.00 89.88 84 ALA A N 1
ATOM 623 C CA . ALA A 1 84 ? -4.320 6.489 0.502 1.00 89.88 84 ALA A CA 1
ATOM 624 C C . ALA A 1 84 ? -2.873 6.392 0.001 1.00 89.88 84 ALA A C 1
ATOM 626 O O . ALA A 1 84 ? -2.424 7.260 -0.745 1.00 89.88 84 ALA A O 1
ATOM 627 N N . LEU A 1 85 ? -2.168 5.304 0.327 1.00 88.56 85 LEU A N 1
ATOM 628 C CA . LEU A 1 85 ? -0.833 5.043 -0.209 1.00 88.56 85 LEU A CA 1
ATOM 629 C C . LEU A 1 85 ? -0.851 4.951 -1.742 1.00 88.56 85 LEU A C 1
ATOM 631 O O . LEU A 1 85 ? -0.033 5.571 -2.419 1.00 88.56 85 LEU A O 1
ATOM 635 N N . GLY A 1 86 ? -1.821 4.232 -2.308 1.00 89.12 86 GLY A N 1
ATOM 636 C CA . GLY A 1 86 ? -1.982 4.139 -3.757 1.00 89.12 86 GLY A CA 1
ATOM 637 C C . GLY A 1 86 ? -2.392 5.449 -4.424 1.00 89.12 86 GLY A C 1
ATOM 638 O O . GLY A 1 86 ? -2.004 5.700 -5.562 1.00 89.12 86 GLY A O 1
ATOM 639 N N . GLN A 1 87 ? -3.133 6.314 -3.729 1.00 90.00 87 GLN A N 1
ATOM 640 C CA . GLN A 1 87 ? -3.424 7.667 -4.200 1.00 90.00 87 GLN A CA 1
ATOM 641 C C . GLN A 1 87 ? -2.160 8.523 -4.242 1.00 90.00 87 GLN A C 1
ATOM 643 O O . GLN A 1 87 ? -1.955 9.190 -5.249 1.00 90.00 87 GLN A O 1
ATOM 648 N N . THR A 1 88 ? -1.293 8.460 -3.227 1.00 85.38 88 THR A N 1
ATOM 649 C CA . THR A 1 88 ? 0.013 9.143 -3.248 1.00 85.38 88 THR A CA 1
ATOM 650 C C . THR A 1 88 ? 0.834 8.716 -4.462 1.00 85.38 88 THR A C 1
ATOM 652 O O . THR A 1 88 ? 1.397 9.560 -5.156 1.00 85.38 88 THR A O 1
ATOM 655 N N . VAL A 1 89 ? 0.843 7.415 -4.774 1.00 84.56 89 VAL A N 1
ATOM 656 C CA . VAL A 1 89 ? 1.526 6.901 -5.968 1.00 84.56 89 VAL A CA 1
ATOM 657 C C . VAL A 1 89 ? 0.876 7.416 -7.250 1.00 84.56 89 VAL A C 1
ATOM 659 O O . VAL A 1 89 ? 1.568 7.952 -8.103 1.00 84.56 89 VAL A O 1
ATOM 662 N N . ASN A 1 90 ? -0.446 7.311 -7.386 1.00 85.38 90 ASN A N 1
ATOM 663 C CA . ASN A 1 90 ? -1.156 7.763 -8.587 1.00 85.38 90 ASN A CA 1
ATOM 664 C C . ASN A 1 90 ? -1.081 9.291 -8.793 1.00 85.38 90 ASN A C 1
ATOM 666 O O . ASN A 1 90 ? -1.192 9.772 -9.916 1.00 85.38 90 ASN A O 1
ATOM 670 N N . GLN A 1 91 ? -0.938 10.073 -7.720 1.00 85.81 91 GLN A N 1
ATOM 671 C CA . GLN A 1 91 ? -0.794 11.531 -7.783 1.00 85.81 91 GLN A CA 1
ATOM 672 C C . GLN A 1 91 ? 0.632 11.966 -8.137 1.00 85.81 91 GLN A C 1
ATOM 674 O O . GLN A 1 91 ? 0.833 13.111 -8.546 1.00 85.81 91 GLN A O 1
ATOM 679 N N . ASN A 1 92 ? 1.609 11.067 -8.008 1.00 81.75 92 ASN A N 1
ATOM 680 C CA . ASN A 1 92 ? 2.989 11.309 -8.385 1.00 81.75 92 ASN A CA 1
ATOM 681 C C . ASN A 1 92 ? 3.345 10.473 -9.632 1.00 81.75 92 ASN A C 1
ATOM 683 O O . ASN A 1 92 ? 3.658 9.288 -9.515 1.00 81.75 92 ASN A O 1
ATOM 687 N N . PRO A 1 93 ? 3.341 11.069 -10.837 1.00 80.88 93 PRO A N 1
ATOM 688 C CA . PRO A 1 93 ? 3.539 10.325 -12.082 1.00 80.88 93 PRO A CA 1
ATOM 689 C C . PRO A 1 93 ? 4.902 9.620 -12.170 1.00 80.88 93 PRO A C 1
ATOM 691 O O . PRO A 1 93 ? 5.020 8.609 -12.862 1.00 80.88 93 PRO A O 1
ATOM 694 N N . GLU A 1 94 ? 5.926 10.109 -11.461 1.00 81.38 94 GLU A N 1
ATOM 695 C CA . GLU A 1 94 ? 7.219 9.423 -11.360 1.00 81.38 94 GLU A CA 1
ATOM 696 C C . GLU A 1 94 ? 7.079 8.121 -10.556 1.00 81.38 94 GLU A C 1
ATOM 698 O O . GLU A 1 94 ? 7.535 7.064 -10.998 1.00 81.38 94 GLU A O 1
ATOM 703 N N . LEU A 1 95 ? 6.385 8.169 -9.412 1.00 78.25 95 LEU A N 1
ATOM 704 C CA . LEU A 1 95 ? 6.118 6.984 -8.593 1.00 78.25 95 LEU A CA 1
ATOM 705 C C . LEU A 1 95 ? 5.225 5.985 -9.328 1.00 78.25 95 LEU A C 1
ATOM 707 O O . LEU A 1 95 ? 5.506 4.790 -9.293 1.00 78.25 95 LEU A O 1
ATOM 711 N N . GLU A 1 96 ? 4.188 6.442 -10.035 1.00 82.56 96 GLU A N 1
ATOM 712 C CA . GLU A 1 96 ? 3.328 5.555 -10.829 1.00 82.56 96 GLU A CA 1
ATOM 713 C C . GLU A 1 96 ? 4.124 4.838 -11.935 1.00 82.56 96 GLU A C 1
ATOM 715 O O . GLU A 1 96 ? 3.960 3.631 -12.152 1.00 82.56 96 GLU A O 1
ATOM 720 N N . LYS A 1 97 ? 5.039 5.548 -12.605 1.00 82.31 97 LYS A N 1
ATOM 721 C CA . LYS A 1 97 ? 5.914 4.968 -13.633 1.00 82.31 97 LYS A CA 1
ATOM 722 C C . LYS A 1 97 ? 6.904 3.959 -13.045 1.00 82.31 97 LYS A C 1
ATOM 724 O O . LYS A 1 97 ? 7.085 2.877 -13.615 1.00 82.31 97 LYS A O 1
ATOM 729 N N . GLN A 1 98 ? 7.519 4.278 -11.907 1.00 78.75 98 GLN A N 1
ATOM 730 C CA . GLN A 1 98 ? 8.411 3.357 -11.197 1.00 78.75 98 GLN A CA 1
ATOM 731 C C . GLN A 1 98 ? 7.659 2.105 -10.737 1.00 78.75 98 GLN A C 1
ATOM 733 O O . GLN A 1 98 ? 8.111 0.990 -10.994 1.00 78.75 98 GLN A O 1
ATOM 738 N N . LEU A 1 99 ? 6.472 2.272 -10.148 1.00 81.06 99 LEU A N 1
ATOM 739 C CA . LEU A 1 99 ? 5.618 1.168 -9.720 1.00 81.06 99 LEU A CA 1
ATOM 740 C C . LEU A 1 99 ? 5.253 0.261 -10.902 1.00 81.06 99 LEU A C 1
ATOM 742 O O . LEU A 1 99 ? 5.360 -0.959 -10.807 1.00 81.06 99 LEU A O 1
ATOM 746 N N . THR A 1 100 ? 4.880 0.852 -12.038 1.00 81.62 100 THR A N 1
ATOM 747 C CA . THR A 1 100 ? 4.574 0.110 -13.269 1.00 81.62 100 THR A CA 1
ATOM 748 C C . THR A 1 100 ? 5.778 -0.700 -13.747 1.00 81.62 100 THR A C 1
ATOM 750 O O . THR A 1 100 ? 5.628 -1.881 -14.045 1.00 81.62 100 THR A O 1
ATOM 753 N N . THR A 1 101 ? 6.976 -0.110 -13.725 1.00 79.50 101 THR A N 1
ATOM 754 C CA . THR A 1 101 ? 8.226 -0.801 -14.088 1.00 79.50 101 THR A CA 1
ATOM 755 C C . THR A 1 101 ? 8.499 -1.991 -13.163 1.00 79.50 101 THR A C 1
ATOM 757 O O . THR A 1 101 ? 8.859 -3.072 -13.625 1.00 79.50 101 THR A O 1
ATOM 760 N N . VAL A 1 102 ? 8.286 -1.834 -11.851 1.00 76.44 102 VAL A N 1
ATOM 761 C CA . VAL A 1 102 ? 8.439 -2.940 -10.891 1.00 76.44 102 VAL A CA 1
ATOM 762 C C . VAL A 1 102 ? 7.433 -4.056 -11.174 1.00 76.44 102 VAL A C 1
ATOM 764 O O . VAL A 1 102 ? 7.804 -5.227 -11.201 1.00 76.44 102 VAL A O 1
ATOM 767 N N . ILE A 1 103 ? 6.179 -3.710 -11.464 1.00 76.56 103 ILE A N 1
ATOM 768 C CA . ILE A 1 103 ? 5.137 -4.684 -11.812 1.00 76.56 103 ILE A CA 1
ATOM 769 C C . ILE A 1 103 ? 5.471 -5.423 -13.110 1.00 76.56 103 ILE A C 1
ATOM 771 O O . ILE A 1 103 ? 5.245 -6.629 -13.208 1.00 76.56 103 ILE A O 1
ATOM 775 N N . GLU A 1 104 ? 5.992 -4.723 -14.117 1.00 72.94 104 GLU A N 1
ATOM 776 C CA . GLU A 1 104 ? 6.462 -5.335 -15.360 1.00 72.94 104 GLU A CA 1
ATOM 777 C C . GLU A 1 104 ? 7.639 -6.277 -15.111 1.00 72.94 104 GLU A C 1
ATOM 779 O O . GLU A 1 104 ? 7.633 -7.385 -15.640 1.00 72.94 104 GLU A O 1
ATOM 784 N N . ASN A 1 105 ? 8.582 -5.909 -14.240 1.00 70.00 105 ASN A N 1
ATOM 785 C CA . ASN A 1 105 ? 9.668 -6.794 -13.821 1.00 70.00 105 ASN A CA 1
ATOM 786 C C . ASN A 1 105 ? 9.137 -8.039 -13.095 1.00 70.00 105 ASN A C 1
ATOM 788 O O . ASN A 1 105 ? 9.554 -9.149 -13.411 1.00 70.00 105 ASN A O 1
ATOM 792 N N . TRP A 1 106 ? 8.162 -7.901 -12.194 1.00 69.88 106 TRP A N 1
ATOM 793 C CA . TRP A 1 106 ? 7.522 -9.042 -11.524 1.00 69.88 106 TRP A CA 1
ATOM 794 C C . TRP A 1 106 ? 6.806 -9.975 -12.501 1.00 69.88 106 TRP A C 1
ATOM 796 O O . TRP A 1 106 ? 6.914 -11.196 -12.395 1.00 69.88 106 TRP A O 1
ATOM 806 N N . LYS A 1 107 ? 6.099 -9.411 -13.488 1.00 61.31 107 LYS A N 1
ATOM 807 C CA . LYS A 1 107 ? 5.476 -10.180 -14.578 1.00 61.31 107 LYS A CA 1
ATOM 808 C C . LYS A 1 107 ? 6.528 -10.816 -15.497 1.00 61.31 107 LYS A C 1
ATOM 810 O O . LYS A 1 107 ? 6.316 -11.920 -15.996 1.00 61.31 107 LYS A O 1
ATOM 815 N N . GLY A 1 108 ? 7.652 -10.132 -15.703 1.00 49.06 108 GLY A N 1
ATOM 816 C CA . GLY A 1 108 ? 8.762 -10.515 -16.573 1.00 49.06 108 GLY A CA 1
ATOM 817 C C . GLY A 1 108 ? 9.699 -11.573 -15.990 1.00 49.06 108 GLY A C 1
ATOM 818 O O . GLY A 1 108 ? 10.285 -12.332 -16.757 1.00 49.06 108 GLY A O 1
ATOM 819 N N . ILE A 1 109 ? 9.772 -11.732 -14.662 1.00 50.56 109 ILE A N 1
ATOM 820 C CA . ILE A 1 109 ? 10.497 -12.849 -14.019 1.00 50.56 109 ILE A CA 1
ATOM 821 C C . ILE A 1 109 ? 9.885 -14.213 -14.406 1.00 50.56 109 ILE A C 1
ATOM 823 O O . I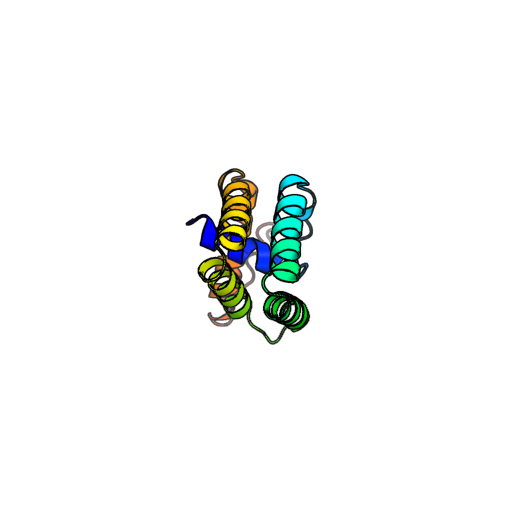LE A 1 109 ? 10.558 -15.238 -14.326 1.00 50.56 109 ILE A O 1
ATOM 827 N N . ASN A 1 110 ? 8.664 -14.232 -14.958 1.00 44.25 110 ASN A N 1
ATOM 828 C CA . ASN A 1 110 ? 8.058 -15.425 -15.551 1.00 44.25 110 ASN A CA 1
ATOM 829 C C . ASN A 1 110 ? 8.162 -15.513 -17.092 1.00 44.25 110 ASN A C 1
ATOM 831 O O . ASN A 1 110 ? 7.495 -16.348 -17.707 1.00 44.25 110 ASN A O 1
ATOM 835 N N . ILE A 1 111 ? 9.003 -14.700 -17.749 1.00 42.19 111 ILE A N 1
ATOM 836 C CA . ILE A 1 111 ? 9.271 -14.801 -19.193 1.00 42.19 111 ILE A CA 1
ATOM 837 C C . ILE A 1 111 ? 10.780 -14.869 -19.457 1.00 42.19 111 ILE A C 1
ATOM 839 O O . ILE A 1 111 ? 11.451 -13.879 -19.711 1.00 42.19 111 ILE A O 1
ATOM 843 N N . LYS A 1 112 ? 11.281 -16.108 -19.446 1.00 42.25 112 LYS A N 1
ATOM 844 C CA . LYS A 1 112 ? 12.292 -16.639 -20.377 1.00 42.25 112 LYS A CA 1
ATOM 845 C C . LYS A 1 112 ? 13.395 -15.656 -20.823 1.00 42.25 112 LYS A C 1
ATOM 847 O O . LYS A 1 112 ? 13.263 -15.014 -21.856 1.00 42.25 112 LYS A O 1
ATOM 852 N N . GLY A 1 113 ? 14.540 -15.675 -20.139 1.00 43.81 113 GLY A N 1
ATOM 853 C CA . GLY A 1 113 ? 15.871 -15.504 -20.750 1.00 43.81 113 GLY A CA 1
ATOM 854 C C . GLY A 1 1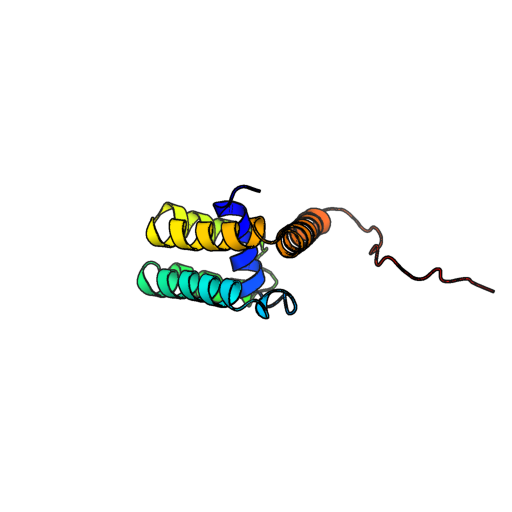13 ? 16.063 -14.428 -21.835 1.00 43.81 113 GLY A C 1
ATOM 855 O O . GLY A 1 113 ? 16.614 -14.746 -22.886 1.00 43.81 113 GLY A O 1
ATOM 856 N N . GLY A 1 114 ? 15.675 -13.171 -21.599 1.00 32.91 114 GLY A N 1
ATOM 857 C CA . GLY A 1 114 ? 15.848 -12.092 -22.578 1.00 32.91 114 GLY A CA 1
ATOM 858 C C . GLY A 1 114 ? 16.252 -10.754 -21.958 1.00 32.91 114 GLY A C 1
ATOM 859 O O . GLY A 1 114 ? 15.398 -10.026 -21.483 1.00 32.91 114 GLY A O 1
ATOM 860 N N . ILE A 1 115 ? 17.559 -10.468 -21.994 1.00 38.44 115 ILE A N 1
ATOM 861 C CA . ILE A 1 115 ? 18.256 -9.162 -22.001 1.00 38.44 115 ILE A CA 1
ATOM 862 C C . ILE A 1 115 ? 17.656 -8.038 -21.129 1.00 38.44 115 ILE A C 1
ATOM 864 O O . ILE A 1 115 ? 16.698 -7.364 -21.502 1.00 38.44 115 ILE A O 1
ATOM 868 N N . ASN A 1 116 ? 18.357 -7.731 -20.030 1.00 40.88 116 ASN A N 1
ATOM 869 C CA . ASN A 1 116 ? 18.226 -6.471 -19.300 1.00 40.88 116 ASN A CA 1
ATOM 870 C C . ASN A 1 116 ? 18.365 -5.280 -20.262 1.00 40.88 116 ASN A C 1
ATOM 872 O O . ASN A 1 116 ? 19.465 -4.985 -20.733 1.00 40.88 116 ASN A O 1
ATOM 876 N N . THR A 1 117 ? 17.273 -4.568 -20.531 1.00 37.44 117 THR A N 1
ATOM 877 C CA . THR A 1 117 ? 17.340 -3.288 -21.243 1.00 37.44 117 THR A CA 1
ATOM 878 C C . THR A 1 117 ? 17.667 -2.190 -20.233 1.00 37.44 117 THR A C 1
ATOM 880 O O . THR A 1 117 ? 16.816 -1.397 -19.842 1.00 37.44 117 THR A O 1
ATOM 883 N N . PHE A 1 118 ? 18.928 -2.147 -19.796 1.00 41.22 118 PHE A N 1
ATOM 884 C CA . PHE A 1 118 ? 19.521 -0.922 -19.266 1.00 41.22 118 PHE A CA 1
ATOM 885 C C . PHE A 1 118 ? 19.825 -0.015 -20.464 1.00 41.22 118 PHE A C 1
ATOM 887 O O . PHE A 1 118 ? 20.882 -0.107 -21.087 1.00 41.22 118 PHE A O 1
ATOM 894 N N . ASN A 1 119 ? 18.879 0.845 -20.840 1.00 45.47 119 ASN A N 1
ATOM 895 C CA . ASN A 1 119 ? 19.158 1.913 -21.795 1.00 45.47 119 ASN A CA 1
ATOM 896 C C . ASN A 1 119 ? 20.085 2.941 -21.129 1.00 45.47 119 ASN A C 1
ATOM 898 O O . ASN A 1 119 ? 19.636 3.714 -20.288 1.00 45.47 119 ASN A O 1
ATOM 902 N N . ASN A 1 120 ? 21.366 2.961 -21.508 1.00 40.31 120 ASN A N 1
ATOM 903 C CA . ASN A 1 120 ? 21.913 4.005 -22.389 1.00 40.31 120 ASN A CA 1
ATOM 904 C C . ASN A 1 120 ? 23.458 4.026 -22.353 1.00 40.31 120 ASN A C 1
ATOM 906 O O . ASN A 1 120 ? 24.067 4.783 -21.600 1.00 40.31 120 ASN A O 1
ATOM 910 N N . SER A 1 121 ? 24.100 3.213 -23.193 1.00 38.50 121 SER A N 1
ATOM 911 C CA . SER A 1 121 ? 25.410 3.506 -23.801 1.00 38.50 121 SER A CA 1
ATOM 912 C C . SER A 1 121 ? 25.622 2.546 -24.976 1.00 38.50 121 SER A C 1
ATOM 914 O O . SER A 1 121 ? 25.563 1.334 -24.762 1.00 38.50 121 SER A O 1
ATOM 916 N N . PRO A 1 122 ? 25.850 3.020 -26.216 1.00 40.56 122 PRO A N 1
ATOM 917 C CA . PRO A 1 122 ? 26.244 2.128 -27.295 1.00 40.56 122 PRO A CA 1
ATOM 918 C C . PRO A 1 122 ? 27.661 1.619 -27.007 1.00 40.56 122 PRO A C 1
ATOM 920 O O . PRO A 1 122 ? 28.625 2.382 -27.038 1.00 40.56 122 PRO A O 1
ATOM 923 N N . ILE A 1 123 ? 27.790 0.330 -26.693 1.00 52.62 123 ILE A N 1
ATOM 924 C CA . ILE A 1 123 ? 29.092 -0.336 -26.633 1.00 52.62 123 ILE A CA 1
ATOM 925 C C . ILE A 1 123 ? 29.538 -0.545 -28.083 1.00 52.62 123 ILE A C 1
ATOM 927 O O . ILE A 1 123 ? 29.079 -1.461 -28.763 1.00 52.62 123 ILE A O 1
ATOM 931 N N . THR A 1 124 ? 30.392 0.345 -28.578 1.00 37.22 124 THR A N 1
ATOM 932 C CA . THR A 1 124 ? 31.050 0.202 -29.879 1.00 37.22 124 THR A CA 1
ATOM 933 C C . THR A 1 124 ? 32.228 -0.759 -29.722 1.00 37.22 124 THR A C 1
ATOM 935 O O . THR A 1 124 ? 33.159 -0.465 -28.974 1.00 37.22 124 THR A O 1
ATOM 938 N N . PHE A 1 125 ? 32.206 -1.900 -30.413 1.00 38.84 125 PHE A N 1
ATOM 939 C CA . PHE A 1 125 ? 33.380 -2.769 -30.534 1.00 38.84 125 PHE A CA 1
ATOM 940 C C . PHE A 1 125 ? 34.243 -2.260 -31.693 1.00 38.84 125 PHE A C 1
ATOM 942 O O . PHE A 1 125 ? 33.746 -2.134 -32.813 1.00 38.84 125 PHE A O 1
ATOM 949 N N . ASN A 1 126 ? 35.499 -1.926 -31.397 1.00 41.16 126 ASN A N 1
ATOM 950 C CA . ASN A 1 126 ? 36.538 -1.567 -32.364 1.00 41.16 126 ASN A CA 1
ATOM 951 C C . ASN A 1 126 ? 37.488 -2.755 -32.536 1.00 41.16 126 ASN A C 1
ATOM 953 O O . ASN A 1 126 ? 37.756 -3.412 -31.502 1.00 41.16 126 ASN A O 1
#